Protein AF-A0A811YSI9-F1 (afdb_monomer_lite)

pLDDT: mean 78.17, std 19.93, range [37.06, 98.19]

Sequence (130 aa):
MYSMVTIVNNTIAYLKVATRINLKTAGMSGRGKGGQGLGQGGARRLRKALRDSVLGITKSAIRRLARRGGVKRISGLIYEETRGMLRLFLENVIRDAVAYAEHGRRKTVTAMDVVYALNRQGRTLYGFGG

Structure (mmCIF, N/CA/C/O backbone):
data_AF-A0A811YSI9-F1
#
_entry.id   AF-A0A811YSI9-F1
#
l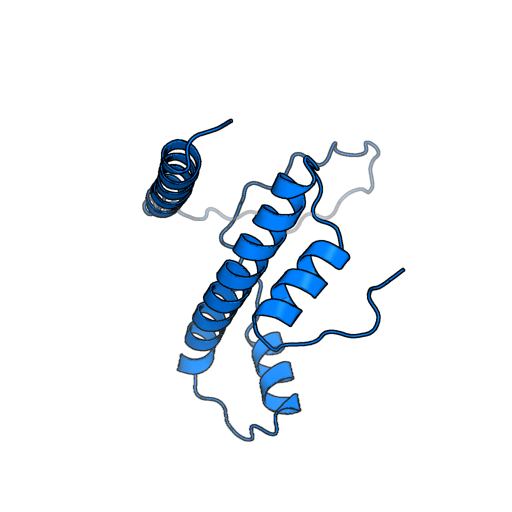oop_
_atom_site.group_PDB
_atom_site.id
_atom_site.type_symbol
_atom_site.label_atom_id
_atom_site.label_alt_id
_atom_site.label_comp_id
_atom_site.label_asym_id
_atom_site.label_entity_id
_atom_site.label_seq_id
_atom_site.pdbx_PDB_ins_code
_atom_site.Cartn_x
_atom_site.Cartn_y
_atom_site.Cartn_z
_atom_site.occupancy
_atom_site.B_iso_or_equiv
_atom_site.auth_seq_id
_atom_site.auth_comp_id
_atom_site.auth_asym_id
_atom_site.auth_atom_id
_atom_site.pdbx_PDB_model_num
ATOM 1 N N . MET A 1 1 ? 27.586 -16.359 -10.142 1.00 48.03 1 MET A N 1
ATOM 2 C CA . MET A 1 1 ? 26.742 -17.149 -9.224 1.00 48.03 1 MET A CA 1
ATOM 3 C C . MET A 1 1 ? 26.846 -16.496 -7.853 1.00 48.03 1 MET A C 1
ATOM 5 O O . MET A 1 1 ? 27.759 -16.802 -7.102 1.00 48.03 1 MET A O 1
ATOM 9 N N . TYR A 1 2 ? 26.033 -15.470 -7.590 1.00 45.75 2 TYR A N 1
ATOM 10 C CA . TYR A 1 2 ? 26.086 -14.773 -6.304 1.00 45.75 2 TYR A CA 1
ATOM 11 C C . TYR A 1 2 ? 25.419 -15.666 -5.256 1.00 45.75 2 TYR A C 1
ATOM 13 O O . TYR A 1 2 ? 24.262 -16.047 -5.420 1.00 45.75 2 TYR A O 1
ATOM 21 N N . SER A 1 3 ? 26.190 -16.068 -4.243 1.00 46.72 3 SER A N 1
ATOM 22 C CA . SER A 1 3 ? 25.736 -16.926 -3.148 1.00 46.72 3 SER A CA 1
ATOM 23 C C . SER A 1 3 ? 24.542 -16.286 -2.440 1.00 46.72 3 SER A C 1
ATOM 25 O O . SER A 1 3 ? 24.510 -15.070 -2.243 1.00 46.72 3 SER A O 1
ATOM 27 N N . MET A 1 4 ? 23.571 -17.104 -2.032 1.00 55.38 4 MET A N 1
ATOM 28 C CA . MET A 1 4 ? 22.362 -16.688 -1.309 1.00 55.38 4 MET A CA 1
ATOM 29 C C . MET A 1 4 ? 22.684 -15.795 -0.090 1.00 55.38 4 MET A C 1
ATOM 31 O O . MET A 1 4 ? 21.926 -14.889 0.251 1.00 55.38 4 MET A O 1
ATOM 35 N N . VAL A 1 5 ? 23.872 -15.978 0.495 1.00 55.53 5 VAL A N 1
ATOM 36 C CA . VAL A 1 5 ? 24.425 -15.174 1.594 1.00 55.53 5 VAL A CA 1
ATOM 37 C C . VAL A 1 5 ? 24.598 -13.692 1.212 1.00 55.53 5 VAL A C 1
ATOM 39 O O . VAL A 1 5 ? 24.333 -12.809 2.026 1.00 55.53 5 VAL A O 1
ATOM 42 N N . THR A 1 6 ? 24.975 -13.377 -0.032 1.00 57.34 6 THR A N 1
ATOM 43 C CA . THR A 1 6 ? 25.169 -11.994 -0.506 1.00 57.34 6 THR A CA 1
ATOM 44 C C . THR A 1 6 ? 23.842 -11.238 -0.632 1.00 57.34 6 THR A C 1
ATOM 46 O O . THR A 1 6 ? 23.770 -10.060 -0.284 1.00 57.34 6 THR A O 1
ATOM 49 N N . ILE A 1 7 ? 22.774 -11.917 -1.063 1.00 59.16 7 ILE A N 1
ATOM 50 C CA . ILE A 1 7 ? 21.432 -11.327 -1.216 1.00 59.16 7 ILE A CA 1
ATOM 51 C C . ILE A 1 7 ? 20.821 -11.030 0.161 1.00 59.16 7 ILE A C 1
ATOM 53 O O . ILE A 1 7 ? 20.307 -9.933 0.396 1.00 59.16 7 ILE A O 1
ATOM 57 N N . VAL A 1 8 ? 20.947 -11.967 1.107 1.00 58.94 8 VAL A N 1
ATOM 58 C CA . VAL A 1 8 ? 20.461 -11.785 2.485 1.00 58.94 8 VAL A CA 1
ATOM 59 C C . VAL A 1 8 ? 21.207 -10.642 3.183 1.00 58.94 8 VAL A C 1
ATOM 61 O O . VAL A 1 8 ? 20.574 -9.765 3.773 1.00 58.94 8 VAL A O 1
ATOM 64 N N . ASN A 1 9 ? 22.535 -10.572 3.047 1.00 45.59 9 ASN A N 1
ATOM 65 C CA . ASN A 1 9 ? 23.333 -9.513 3.672 1.00 45.59 9 ASN A CA 1
ATOM 66 C C . ASN A 1 9 ? 23.017 -8.115 3.114 1.00 45.59 9 ASN A C 1
ATOM 68 O O . ASN A 1 9 ? 22.945 -7.152 3.880 1.00 45.59 9 ASN A O 1
ATOM 72 N N . ASN A 1 10 ? 22.746 -7.998 1.810 1.00 56.66 10 ASN A N 1
ATOM 73 C CA . ASN A 1 10 ? 22.363 -6.722 1.201 1.00 56.66 10 ASN A CA 1
ATOM 74 C C . ASN A 1 10 ? 20.939 -6.288 1.613 1.00 56.66 10 ASN A C 1
ATOM 76 O O . ASN A 1 10 ? 20.675 -5.105 1.834 1.00 56.66 10 ASN A O 1
ATOM 80 N N . THR A 1 11 ? 20.040 -7.256 1.813 1.00 60.34 11 THR A N 1
ATOM 81 C CA . THR A 1 11 ? 18.672 -7.018 2.306 1.00 60.34 11 THR A CA 1
ATOM 82 C C . THR A 1 11 ? 18.672 -6.516 3.756 1.00 60.34 11 THR A C 1
ATOM 84 O O 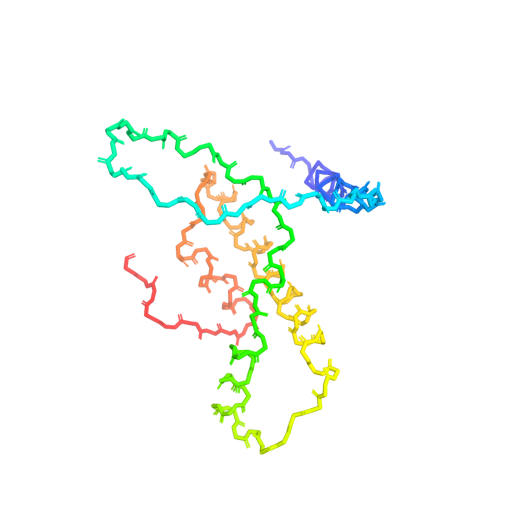. THR A 1 11 ? 17.973 -5.556 4.086 1.00 60.34 11 THR A O 1
ATOM 87 N N . ILE A 1 12 ? 19.513 -7.092 4.625 1.00 57.00 12 ILE A N 1
ATOM 88 C CA . ILE A 1 12 ? 19.668 -6.642 6.020 1.00 57.00 12 ILE A CA 1
ATOM 89 C C . ILE A 1 12 ? 20.290 -5.235 6.085 1.00 57.00 12 ILE A C 1
ATOM 91 O O . ILE A 1 12 ? 19.888 -4.424 6.924 1.00 57.00 12 ILE A O 1
ATOM 95 N N . ALA A 1 13 ? 21.234 -4.909 5.195 1.00 53.16 13 ALA A N 1
ATOM 96 C CA . ALA A 1 13 ? 21.845 -3.581 5.129 1.00 53.16 13 ALA A CA 1
ATOM 97 C C . ALA A 1 13 ? 20.826 -2.486 4.759 1.00 53.16 13 ALA A C 1
ATOM 99 O O . ALA A 1 13 ? 20.793 -1.435 5.404 1.00 53.16 13 ALA A O 1
ATOM 100 N N . TYR A 1 14 ? 19.936 -2.758 3.798 1.00 56.84 14 TYR A N 1
ATOM 101 C CA . TYR A 1 14 ? 18.853 -1.840 3.428 1.00 56.84 14 TYR A CA 1
ATOM 102 C C . TYR A 1 14 ? 17.868 -1.589 4.580 1.00 56.84 14 TYR A C 1
ATOM 104 O O . TYR A 1 14 ? 17.449 -0.450 4.802 1.00 56.84 14 TYR A O 1
ATOM 112 N N . LEU A 1 15 ? 17.545 -2.624 5.360 1.00 54.34 15 LEU A N 1
ATOM 113 C CA . LEU A 1 15 ? 16.654 -2.502 6.518 1.00 54.34 15 LEU A CA 1
ATOM 114 C C . LEU A 1 15 ? 17.299 -1.730 7.685 1.00 54.34 15 LEU A C 1
ATOM 116 O O . LEU A 1 15 ? 16.614 -0.956 8.352 1.00 54.34 15 LEU A O 1
ATOM 120 N N . LYS A 1 16 ? 18.617 -1.866 7.904 1.00 47.84 16 LYS A N 1
ATOM 121 C CA . LYS A 1 16 ? 19.361 -1.140 8.957 1.00 47.84 16 LYS A CA 1
ATOM 122 C C . LYS A 1 16 ? 19.553 0.353 8.662 1.00 47.84 16 LYS A C 1
ATOM 124 O O . LYS A 1 16 ? 19.597 1.155 9.591 1.00 47.84 16 LYS A O 1
ATOM 129 N N . VAL A 1 17 ? 19.662 0.746 7.391 1.00 55.94 17 VAL A N 1
ATOM 130 C CA . VAL A 1 17 ? 19.745 2.167 6.998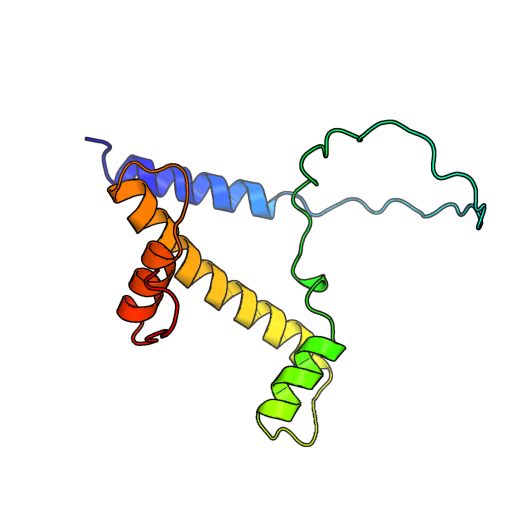 1.00 55.94 17 VAL A CA 1
ATOM 131 C C . VAL A 1 17 ? 18.403 2.878 7.203 1.00 55.94 17 VAL A C 1
ATOM 133 O O . VAL A 1 17 ? 18.376 4.033 7.625 1.00 55.94 17 VAL A O 1
ATOM 136 N N . ALA A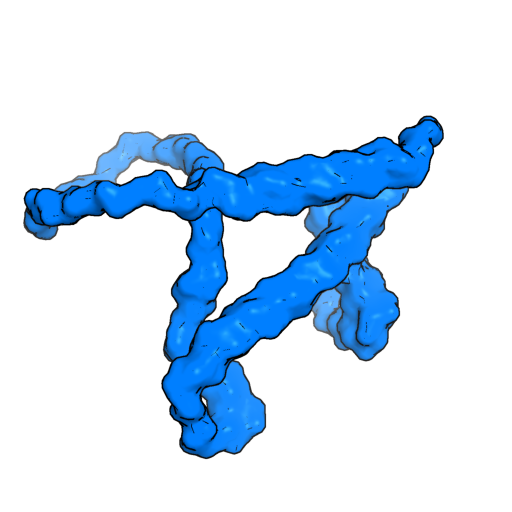 1 18 ? 17.284 2.185 6.972 1.00 53.78 18 ALA A N 1
ATOM 137 C CA . ALA A 1 18 ? 15.947 2.767 7.077 1.00 53.78 18 ALA A CA 1
ATOM 138 C C . ALA A 1 18 ? 15.534 3.136 8.517 1.00 53.78 18 ALA A C 1
ATOM 140 O O . ALA A 1 18 ? 14.721 4.040 8.704 1.00 53.78 18 ALA A O 1
ATOM 141 N N . THR A 1 19 ? 16.090 2.480 9.541 1.00 52.12 19 THR A N 1
ATOM 142 C CA . THR A 1 19 ? 15.691 2.673 10.949 1.00 52.12 19 THR A CA 1
ATOM 143 C C . THR A 1 19 ? 16.496 3.736 11.706 1.00 52.12 19 THR A C 1
ATOM 145 O O . THR A 1 19 ? 16.109 4.115 12.808 1.00 52.12 19 THR A O 1
ATOM 148 N N . ARG A 1 20 ? 17.582 4.278 11.133 1.00 41.28 20 ARG A N 1
ATOM 149 C CA . ARG A 1 20 ? 18.550 5.141 11.847 1.00 41.28 20 ARG A CA 1
ATOM 150 C C . ARG A 1 20 ? 18.269 6.654 11.793 1.00 41.28 20 ARG A C 1
ATOM 152 O O . ARG A 1 20 ? 19.086 7.427 12.279 1.00 41.28 20 ARG A O 1
ATOM 159 N N . ILE A 1 21 ? 17.158 7.096 11.196 1.00 49.41 21 ILE A N 1
ATOM 160 C CA . ILE A 1 21 ? 16.938 8.518 10.831 1.00 49.41 21 ILE A CA 1
ATOM 161 C C . ILE A 1 21 ? 15.942 9.255 11.751 1.00 49.41 21 ILE A C 1
ATOM 163 O O . ILE A 1 21 ? 15.530 10.375 11.461 1.00 49.41 21 ILE A O 1
ATOM 167 N N . ASN A 1 22 ? 15.553 8.670 12.886 1.00 47.00 22 ASN A N 1
ATOM 168 C CA . ASN A 1 22 ? 14.760 9.389 13.883 1.00 47.00 22 ASN A CA 1
ATOM 169 C C . ASN A 1 22 ? 15.676 10.082 14.894 1.00 47.00 22 ASN A C 1
ATOM 171 O O . ASN A 1 22 ? 16.224 9.411 15.758 1.00 47.00 22 ASN A O 1
ATOM 175 N N . LEU A 1 23 ? 15.832 11.404 14.749 1.00 43.88 23 LEU A N 1
ATOM 176 C CA . LEU A 1 23 ? 15.877 12.430 15.809 1.00 43.88 23 LEU A CA 1
ATOM 177 C C . LEU A 1 23 ? 16.533 13.705 15.258 1.00 43.88 23 LEU A C 1
ATOM 179 O O . LEU A 1 23 ? 17.744 13.737 15.052 1.00 43.88 23 LEU A O 1
ATOM 183 N N . LYS A 1 24 ? 15.726 14.755 15.051 1.00 37.06 24 LYS A N 1
ATOM 184 C CA . LYS A 1 24 ? 16.028 16.155 15.415 1.00 37.06 24 LYS A CA 1
ATOM 185 C C . LYS A 1 24 ? 14.856 17.067 15.037 1.00 37.06 24 LYS A C 1
ATOM 187 O O . LYS A 1 24 ? 14.526 17.251 13.870 1.00 37.06 24 LYS A O 1
ATOM 192 N N . THR A 1 25 ? 14.229 17.619 16.068 1.00 49.25 25 THR A N 1
ATOM 193 C CA . THR A 1 25 ? 13.262 18.719 16.032 1.00 49.25 25 THR A CA 1
ATOM 194 C C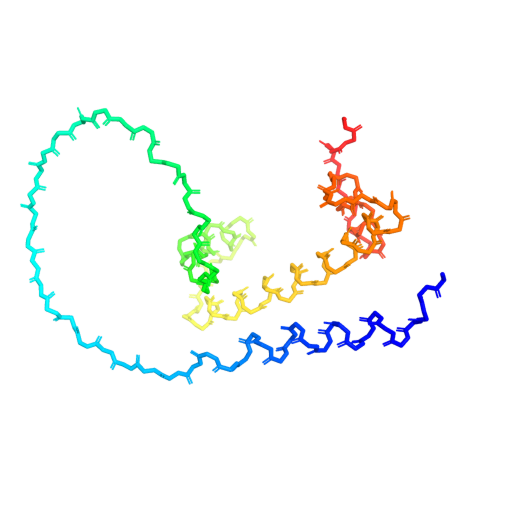 . THR A 1 25 ? 13.964 20.015 15.628 1.00 49.25 25 THR A C 1
ATOM 196 O O . THR A 1 25 ? 14.940 20.398 16.270 1.00 49.25 25 THR A O 1
ATOM 199 N N . ALA A 1 26 ? 13.464 20.709 14.605 1.00 42.59 26 ALA A N 1
ATOM 200 C CA . ALA A 1 26 ? 13.901 22.059 14.254 1.00 42.59 26 ALA A CA 1
ATOM 201 C C . ALA A 1 26 ? 12.672 22.944 14.001 1.00 42.59 26 ALA A C 1
ATOM 203 O O . ALA A 1 26 ? 11.763 22.563 13.263 1.00 42.59 26 ALA A O 1
ATOM 204 N N . GLY A 1 27 ? 12.639 24.082 14.699 1.00 47.66 27 GLY A N 1
ATOM 205 C CA . GLY A 1 27 ? 11.515 25.009 14.787 1.00 47.66 27 GLY A CA 1
ATOM 206 C C . GLY A 1 27 ? 11.145 25.682 13.466 1.00 47.66 27 GLY A C 1
ATOM 207 O O . GLY A 1 27 ? 11.977 25.892 12.585 1.00 47.66 27 GLY A O 1
ATOM 208 N N . MET A 1 28 ? 9.865 26.030 13.346 1.00 39.69 28 MET A N 1
ATOM 209 C CA . MET A 1 28 ? 9.315 26.741 12.197 1.00 39.69 28 MET A CA 1
ATOM 210 C C . MET A 1 28 ? 9.370 28.253 12.442 1.00 39.69 28 MET A C 1
ATOM 212 O O . MET A 1 28 ? 8.627 28.767 13.276 1.00 39.69 28 MET A O 1
ATOM 216 N N . SER A 1 29 ? 10.198 28.971 11.682 1.00 43.50 29 SER A N 1
ATOM 217 C CA . SER A 1 29 ? 10.017 30.404 11.434 1.00 43.50 29 SER A CA 1
ATOM 218 C C . SER A 1 29 ? 9.188 30.584 10.157 1.00 43.50 29 SER A C 1
ATOM 220 O O . SER A 1 29 ? 9.427 29.943 9.133 1.00 43.50 29 SER A O 1
ATOM 222 N N . GLY A 1 30 ? 8.136 31.399 10.240 1.00 51.25 30 GLY A N 1
ATOM 223 C CA . GLY A 1 30 ? 7.214 31.648 9.134 1.00 51.25 30 GLY A CA 1
ATOM 224 C C . GLY A 1 30 ? 7.768 32.589 8.059 1.00 51.25 30 GLY A C 1
ATOM 225 O O . GLY A 1 30 ? 8.664 33.393 8.308 1.00 51.25 30 GLY A O 1
ATOM 226 N N . ARG A 1 31 ? 7.167 32.540 6.865 1.00 51.38 31 ARG A N 1
ATOM 227 C CA . ARG A 1 31 ? 7.138 33.652 5.898 1.00 51.38 31 ARG A CA 1
ATOM 228 C C . ARG A 1 31 ? 5.989 33.427 4.904 1.00 51.38 31 ARG A C 1
ATOM 230 O O . ARG A 1 31 ? 5.706 32.292 4.534 1.00 51.38 31 ARG A O 1
ATOM 237 N N . GLY A 1 32 ? 5.285 34.508 4.573 1.00 52.47 32 GLY A N 1
ATOM 238 C CA . GLY A 1 32 ? 3.933 34.520 4.007 1.00 52.47 32 GLY A CA 1
ATOM 239 C C . GLY A 1 32 ? 3.790 34.216 2.511 1.00 52.47 32 GLY A C 1
ATOM 240 O O . GLY A 1 32 ? 4.742 33.889 1.809 1.00 52.47 32 GLY A O 1
ATOM 241 N N . LYS A 1 33 ? 2.540 34.338 2.044 1.00 59.09 33 LYS A N 1
ATOM 242 C CA . LYS A 1 33 ? 2.105 34.141 0.656 1.00 59.09 33 LYS A CA 1
ATOM 243 C C . LYS A 1 33 ? 2.609 35.279 -0.242 1.00 59.09 33 LYS A C 1
ATOM 245 O O . LYS A 1 33 ? 2.133 36.401 -0.120 1.00 59.09 33 LYS A O 1
ATOM 250 N N . GLY A 1 34 ? 3.505 34.959 -1.170 1.00 48.88 34 GLY A N 1
ATOM 251 C CA . GLY A 1 34 ? 3.831 35.785 -2.331 1.00 48.88 34 GLY A CA 1
ATOM 252 C C . GLY A 1 34 ? 3.621 34.959 -3.594 1.00 48.88 34 GLY A C 1
ATOM 253 O O . GLY A 1 34 ? 4.292 33.948 -3.786 1.00 48.88 34 GLY A O 1
ATOM 254 N N . GLY A 1 35 ? 2.643 35.338 -4.414 1.00 65.25 35 GLY A N 1
ATOM 255 C CA . GLY A 1 35 ? 2.518 34.821 -5.772 1.00 65.25 35 GLY A CA 1
ATOM 256 C C . GLY A 1 35 ? 3.462 35.582 -6.696 1.00 65.25 35 GLY A C 1
ATOM 257 O O . GLY A 1 35 ? 3.499 36.807 -6.631 1.00 65.25 35 GLY A O 1
ATOM 258 N N . GLN A 1 36 ? 4.196 34.874 -7.556 1.00 54.81 36 GLN A N 1
ATOM 259 C CA . GLN A 1 36 ? 4.782 35.450 -8.766 1.00 54.81 36 GLN A CA 1
ATOM 260 C C . GLN A 1 36 ? 5.292 34.361 -9.721 1.00 54.81 36 GLN A C 1
ATOM 262 O O . GLN A 1 36 ? 6.063 33.495 -9.322 1.00 54.81 36 GLN A O 1
ATOM 267 N N . GLY A 1 37 ? 4.871 34.466 -10.985 1.00 55.78 37 GLY A N 1
ATOM 268 C CA . GLY A 1 37 ? 5.685 34.141 -12.159 1.00 55.78 37 GLY A CA 1
ATOM 269 C C . GLY A 1 37 ? 5.822 32.672 -12.562 1.00 55.78 37 GLY A C 1
ATOM 270 O O . GLY A 1 37 ? 6.659 31.943 -12.040 1.00 55.78 37 GLY A O 1
ATOM 271 N N . LEU A 1 38 ? 5.098 32.277 -13.613 1.00 65.69 38 LEU A N 1
ATOM 272 C CA . LEU A 1 38 ? 5.541 31.206 -14.509 1.00 65.69 38 LEU A CA 1
ATOM 273 C C . LEU A 1 38 ? 6.712 31.754 -15.341 1.00 65.69 38 LEU A C 1
ATOM 275 O O . LEU A 1 38 ? 6.501 32.482 -16.307 1.00 65.69 38 LEU A O 1
ATOM 279 N N . GLY A 1 39 ? 7.939 31.447 -14.918 1.00 57.75 39 GLY A N 1
ATOM 280 C CA . GLY A 1 39 ? 9.188 31.812 -15.588 1.00 57.75 39 GLY A CA 1
ATOM 281 C C . GLY A 1 39 ? 10.031 30.572 -15.889 1.00 57.75 39 GLY A C 1
ATOM 282 O O . GLY A 1 39 ? 10.093 29.640 -15.093 1.00 57.75 39 GLY A O 1
ATOM 283 N N . GLN A 1 40 ? 10.612 30.565 -17.083 1.00 58.16 40 GLN A N 1
ATOM 284 C CA . GLN A 1 40 ? 11.219 29.448 -17.807 1.00 58.16 40 GLN A CA 1
ATOM 285 C C . GLN A 1 40 ? 12.363 28.728 -17.075 1.00 58.16 40 GLN A C 1
ATOM 287 O O . GLN A 1 40 ? 13.152 29.327 -16.353 1.00 58.16 40 GLN A O 1
ATOM 292 N N . GLY A 1 41 ? 12.486 27.429 -17.364 1.00 53.41 41 GLY A N 1
ATOM 293 C CA . GLY A 1 41 ? 13.593 26.576 -16.940 1.00 53.41 41 GLY A CA 1
ATOM 294 C C . GLY A 1 41 ? 13.062 25.303 -16.307 1.00 53.41 41 GLY A C 1
ATOM 295 O O . GLY A 1 41 ? 12.742 25.280 -15.122 1.00 53.41 41 GLY A O 1
ATOM 296 N N . GLY A 1 42 ? 12.934 24.239 -17.104 1.00 63.16 42 GLY A N 1
ATOM 297 C CA . GLY A 1 42 ? 12.566 22.915 -16.620 1.00 63.16 42 GLY A CA 1
ATOM 298 C C . GLY A 1 42 ? 13.557 22.474 -15.554 1.00 63.16 42 GLY A C 1
ATOM 299 O O . GLY A 1 42 ? 14.618 21.945 -15.875 1.00 63.16 42 GLY A O 1
ATOM 300 N N . ALA A 1 43 ? 13.214 22.717 -14.286 1.00 63.44 43 ALA A N 1
ATOM 301 C CA . ALA A 1 43 ? 13.976 22.234 -13.158 1.00 63.44 43 ALA A CA 1
ATOM 302 C C . ALA A 1 43 ? 14.152 20.735 -13.376 1.00 63.44 43 ALA A C 1
ATOM 304 O O . ALA A 1 43 ? 13.173 19.979 -13.336 1.00 63.44 43 ALA A O 1
ATOM 305 N N . ARG A 1 44 ? 15.393 20.311 -13.656 1.00 61.84 44 ARG A N 1
ATOM 306 C CA . ARG A 1 44 ? 15.766 18.901 -13.632 1.00 61.84 44 ARG A CA 1
ATOM 307 C C . ARG A 1 44 ? 15.256 18.404 -12.294 1.00 61.84 44 ARG A C 1
ATOM 309 O O . ARG A 1 44 ? 15.752 18.842 -11.257 1.00 61.84 44 ARG A O 1
ATOM 316 N N . ARG A 1 45 ? 14.195 17.591 -12.318 1.00 59.19 45 ARG A N 1
ATOM 317 C CA . ARG A 1 45 ? 13.552 17.092 -11.105 1.00 59.19 45 ARG A CA 1
ATOM 318 C C . ARG A 1 45 ? 14.589 16.238 -10.397 1.00 59.19 45 ARG A C 1
ATOM 320 O O . ARG A 1 45 ? 14.738 15.055 -10.692 1.00 59.19 45 ARG A O 1
ATOM 327 N N . LEU A 1 46 ? 15.340 16.867 -9.499 1.00 63.84 46 LEU A N 1
ATOM 328 C CA . LEU A 1 46 ? 16.202 16.177 -8.569 1.00 63.84 46 LEU A CA 1
ATOM 329 C C . LEU A 1 46 ? 15.295 15.195 -7.831 1.00 63.84 46 LEU A C 1
ATOM 331 O O . LEU A 1 46 ? 14.197 15.561 -7.393 1.00 63.84 46 LEU A O 1
ATOM 335 N N . ARG A 1 47 ? 15.712 13.929 -7.793 1.00 61.47 47 ARG A N 1
ATOM 336 C CA . ARG A 1 47 ? 14.960 12.834 -7.181 1.00 61.47 47 ARG A CA 1
ATOM 337 C C . ARG A 1 47 ? 14.522 13.306 -5.793 1.00 61.47 47 ARG A C 1
ATOM 339 O O . ARG A 1 47 ? 15.377 13.608 -4.962 1.00 61.47 47 ARG A O 1
ATOM 346 N N . LYS A 1 48 ? 13.207 13.450 -5.562 1.00 65.62 48 LYS A N 1
ATOM 347 C CA . LYS A 1 48 ? 12.691 13.795 -4.230 1.00 65.62 48 LYS A CA 1
ATOM 348 C C . LYS A 1 48 ? 13.306 12.792 -3.262 1.00 65.62 48 LYS A C 1
ATOM 350 O O . LYS A 1 48 ? 13.187 11.588 -3.491 1.00 65.62 48 LYS A O 1
ATOM 355 N N . ALA A 1 49 ? 13.993 13.297 -2.238 1.00 65.81 49 ALA A N 1
ATOM 356 C CA . ALA A 1 49 ? 14.502 12.461 -1.163 1.00 65.81 49 ALA A CA 1
ATOM 357 C C . ALA A 1 49 ? 13.379 11.530 -0.688 1.00 65.81 49 ALA A C 1
ATOM 359 O O . ALA A 1 49 ? 12.216 11.950 -0.637 1.00 65.81 49 ALA A O 1
ATOM 360 N N . LEU A 1 50 ? 13.721 10.276 -0.387 1.00 66.56 50 LEU A N 1
ATOM 361 C CA . LEU A 1 50 ? 12.770 9.319 0.166 1.00 66.56 50 LEU A CA 1
ATOM 362 C C . LEU A 1 50 ? 12.243 9.896 1.483 1.00 66.56 50 LEU A C 1
ATOM 364 O O . LEU A 1 50 ? 12.959 9.971 2.476 1.00 66.56 50 LEU A O 1
ATOM 368 N N . ARG A 1 51 ? 11.002 10.378 1.452 1.00 71.19 51 ARG A N 1
ATOM 369 C CA . ARG A 1 51 ? 10.259 10.802 2.637 1.00 71.19 51 ARG A CA 1
ATOM 370 C C . ARG A 1 51 ? 9.435 9.624 3.116 1.00 71.19 51 ARG A C 1
ATOM 372 O O . ARG A 1 51 ? 9.037 8.786 2.300 1.00 71.19 51 ARG A O 1
ATOM 379 N N . ASP A 1 52 ? 9.122 9.610 4.407 1.00 76.44 52 ASP A N 1
ATOM 380 C CA . ASP A 1 52 ? 8.109 8.696 4.912 1.00 76.44 52 ASP A CA 1
ATOM 381 C C . ASP A 1 52 ? 6.771 9.014 4.226 1.00 76.44 52 ASP A C 1
ATOM 383 O O . ASP A 1 52 ? 6.105 10.015 4.493 1.00 76.44 52 ASP A O 1
ATOM 387 N N . SER A 1 53 ? 6.448 8.197 3.226 1.00 83.06 53 SER A N 1
ATOM 388 C CA . SER A 1 53 ? 5.330 8.421 2.307 1.00 83.06 53 SER A CA 1
ATOM 389 C C . SER A 1 53 ? 4.021 7.886 2.880 1.00 83.06 53 SER A C 1
ATOM 391 O O . SER A 1 53 ? 2.955 8.103 2.304 1.00 83.06 53 SER A O 1
ATOM 393 N N . VAL A 1 54 ? 4.088 7.227 4.038 1.00 86.50 54 VAL A N 1
ATOM 394 C CA . VAL A 1 54 ? 2.961 6.575 4.697 1.00 86.50 54 VAL A CA 1
ATOM 395 C C . VAL A 1 54 ? 1.871 7.588 5.063 1.00 86.50 54 VAL A C 1
ATOM 397 O O . VAL A 1 54 ? 0.687 7.339 4.833 1.00 86.50 54 VAL A O 1
ATOM 400 N N . LEU A 1 55 ? 2.249 8.791 5.506 1.00 87.62 55 LEU A N 1
ATOM 401 C CA . LEU A 1 55 ? 1.300 9.880 5.781 1.00 87.62 55 LEU A CA 1
ATOM 402 C C . LEU A 1 55 ? 0.644 10.463 4.517 1.00 87.62 55 LEU A C 1
ATOM 404 O O . LEU A 1 55 ? -0.412 11.091 4.611 1.00 87.62 55 LEU A O 1
ATOM 408 N N . GLY A 1 56 ? 1.217 10.212 3.333 1.00 90.56 56 GLY A N 1
ATOM 409 C CA . GLY A 1 56 ? 0.602 10.540 2.044 1.00 90.56 56 GLY A CA 1
ATOM 410 C C . GLY A 1 56 ? -0.712 9.788 1.805 1.00 90.56 56 GLY A C 1
ATOM 411 O O . GLY A 1 56 ? -1.574 10.257 1.059 1.00 90.56 56 GLY A O 1
ATOM 412 N N . ILE A 1 57 ? -0.922 8.670 2.505 1.00 92.56 57 ILE A N 1
ATOM 413 C CA . ILE A 1 57 ? -2.214 7.993 2.582 1.00 92.56 57 ILE A CA 1
ATOM 414 C C . ILE A 1 57 ? -3.089 8.752 3.586 1.00 92.56 57 ILE A C 1
ATOM 416 O O . ILE A 1 57 ? -2.999 8.596 4.808 1.00 92.56 57 ILE A O 1
ATOM 420 N N . THR A 1 58 ? -3.915 9.652 3.055 1.00 96.25 58 THR A N 1
ATOM 421 C CA . THR A 1 58 ? -4.720 10.575 3.862 1.00 96.25 58 THR A CA 1
ATOM 422 C C . THR A 1 58 ? -5.886 9.869 4.564 1.00 96.25 58 THR A C 1
ATOM 424 O O . THR A 1 58 ? -6.431 8.876 4.077 1.00 96.25 58 THR A O 1
ATOM 427 N N . LYS A 1 59 ? -6.356 10.442 5.683 1.00 96.25 59 LYS A N 1
ATOM 428 C CA . LYS A 1 59 ? -7.557 9.958 6.395 1.00 96.25 59 LYS A CA 1
ATOM 429 C C . LYS A 1 59 ? -8.789 9.891 5.478 1.00 96.25 59 LYS A C 1
ATOM 431 O O . LYS A 1 59 ? -9.633 9.014 5.646 1.00 96.25 59 LYS A O 1
ATOM 436 N N . SER A 1 60 ? -8.893 10.792 4.492 1.00 97.00 60 SER A N 1
ATOM 437 C CA . SER A 1 60 ? -9.998 10.787 3.525 1.00 97.00 60 SER A CA 1
ATOM 438 C C . SER A 1 60 ? -9.910 9.612 2.546 1.00 97.00 60 SER A C 1
ATOM 440 O O . SER A 1 60 ? -10.943 9.026 2.235 1.00 97.00 60 SER A O 1
ATOM 442 N N . ALA A 1 61 ? -8.708 9.214 2.110 1.00 97.44 61 ALA A N 1
ATOM 443 C CA . ALA A 1 61 ? -8.511 8.035 1.265 1.00 97.44 61 ALA A CA 1
ATOM 444 C C . ALA A 1 61 ? -8.902 6.741 1.993 1.00 97.44 61 ALA A C 1
ATOM 446 O O . ALA A 1 61 ? -9.688 5.959 1.461 1.00 97.44 61 ALA A O 1
ATOM 447 N N . ILE A 1 62 ? -8.446 6.573 3.239 1.00 97.38 62 ILE A N 1
ATOM 448 C CA . ILE A 1 62 ? -8.818 5.428 4.088 1.00 97.38 62 ILE A CA 1
ATOM 449 C C . ILE A 1 62 ? -10.333 5.397 4.306 1.00 97.38 62 ILE A C 1
ATOM 451 O O . ILE A 1 62 ? -10.963 4.354 4.150 1.00 97.38 62 ILE A O 1
ATOM 455 N N . ARG A 1 63 ? -10.952 6.557 4.577 1.00 97.94 63 ARG A N 1
ATOM 456 C CA . ARG A 1 63 ? -12.412 6.653 4.691 1.00 97.94 63 ARG A CA 1
ATOM 457 C C . ARG A 1 63 ? -13.101 6.200 3.404 1.00 97.94 63 ARG A C 1
ATOM 459 O O . ARG A 1 63 ? -14.030 5.411 3.496 1.00 97.94 63 ARG A O 1
ATOM 466 N N . ARG A 1 64 ? -12.661 6.648 2.221 1.00 98.12 64 ARG A N 1
ATOM 467 C CA . ARG A 1 64 ? -13.253 6.226 0.935 1.00 98.12 64 ARG A CA 1
ATOM 468 C C . ARG A 1 64 ? -13.175 4.709 0.732 1.00 98.12 64 ARG A C 1
ATOM 470 O O . ARG A 1 64 ? -14.168 4.117 0.321 1.00 98.12 64 ARG A O 1
ATOM 477 N N . LEU A 1 65 ? -12.045 4.085 1.067 1.00 97.44 65 LEU A N 1
ATOM 478 C CA . LEU A 1 65 ? -11.885 2.627 0.996 1.00 97.44 65 LEU A CA 1
ATOM 479 C C . LEU A 1 65 ? -12.823 1.898 1.964 1.00 97.44 65 LEU A C 1
ATOM 481 O O . LEU A 1 65 ? -13.558 1.010 1.550 1.00 97.44 65 LEU A O 1
ATOM 485 N N . ALA A 1 66 ? -12.863 2.321 3.227 1.00 97.31 66 ALA A N 1
ATOM 486 C CA . ALA A 1 66 ? -13.741 1.728 4.232 1.00 97.31 66 ALA A CA 1
ATOM 487 C C . ALA A 1 66 ? -15.227 1.880 3.861 1.00 97.31 66 ALA A C 1
ATOM 489 O O . ALA A 1 66 ? -16.007 0.947 4.031 1.00 97.31 66 ALA A O 1
ATOM 490 N N . ARG A 1 67 ? -15.626 3.027 3.292 1.00 98.19 67 ARG A N 1
ATOM 491 C CA . ARG A 1 67 ? -16.991 3.219 2.776 1.00 98.19 67 ARG A CA 1
ATOM 492 C C . ARG A 1 67 ? -17.306 2.278 1.619 1.00 98.19 67 ARG A C 1
ATOM 494 O O . ARG A 1 67 ? -18.383 1.697 1.622 1.00 98.19 67 ARG A O 1
ATOM 501 N N . ARG A 1 68 ? -16.374 2.084 0.677 1.00 98.19 68 ARG A N 1
ATOM 502 C CA . ARG A 1 68 ? -16.524 1.081 -0.392 1.00 98.19 68 ARG A CA 1
ATOM 503 C C . ARG A 1 68 ? -16.685 -0.332 0.178 1.00 98.19 68 ARG A C 1
ATOM 505 O O . ARG A 1 68 ? -17.445 -1.112 -0.373 1.00 98.19 68 ARG A O 1
ATOM 512 N N . GLY A 1 69 ? -16.026 -0.628 1.297 1.00 97.31 69 GLY A N 1
ATOM 513 C CA . GLY A 1 69 ? -16.197 -1.871 2.052 1.00 97.31 69 GLY A CA 1
ATOM 514 C C . GLY A 1 69 ? -17.440 -1.933 2.954 1.00 97.31 69 GLY A C 1
ATOM 515 O O . GLY A 1 69 ? -17.518 -2.831 3.781 1.00 97.31 69 GLY A O 1
ATOM 516 N N . GLY A 1 70 ? -18.383 -0.985 2.870 1.00 97.56 70 GLY A N 1
ATOM 517 C CA . GLY A 1 70 ? -19.627 -1.009 3.658 1.00 97.56 70 GLY A CA 1
ATOM 518 C C . GLY A 1 70 ? -19.487 -0.581 5.125 1.00 97.56 70 GLY A C 1
ATOM 519 O O . GLY A 1 70 ? -20.426 -0.708 5.910 1.00 97.56 70 GLY A O 1
ATOM 520 N N . VAL A 1 71 ? -18.341 -0.032 5.532 1.00 97.06 71 VAL A N 1
ATOM 521 C CA . VAL A 1 71 ? -18.100 0.347 6.931 1.00 97.06 71 VAL A CA 1
ATOM 522 C C . VAL A 1 71 ? -18.909 1.597 7.299 1.00 97.06 71 VAL A C 1
ATOM 524 O O . VAL A 1 71 ? -18.698 2.672 6.730 1.00 97.06 71 VAL A O 1
ATOM 527 N N . LYS A 1 72 ? -19.815 1.491 8.286 1.00 97.19 72 LYS A N 1
ATOM 528 C CA . LYS A 1 72 ? -20.728 2.575 8.725 1.00 97.19 72 LYS A CA 1
ATOM 529 C C . LYS A 1 72 ? -20.097 3.581 9.699 1.00 97.19 72 LYS A C 1
ATOM 531 O O . LYS A 1 72 ? -20.373 4.781 9.602 1.00 97.19 72 LYS A O 1
ATOM 536 N N . ARG A 1 73 ? -19.232 3.143 10.613 1.00 97.06 73 ARG A N 1
ATOM 537 C CA . ARG A 1 73 ? -18.511 3.997 11.578 1.00 97.06 73 ARG A CA 1
ATOM 538 C C . ARG A 1 73 ? -17.055 3.542 11.651 1.00 97.06 73 ARG A C 1
ATOM 540 O O . ARG A 1 73 ? -16.790 2.356 11.529 1.00 97.06 73 ARG A O 1
ATOM 547 N N . ILE A 1 74 ? -16.124 4.484 11.797 1.00 97.00 74 ILE A N 1
ATOM 548 C CA . ILE A 1 74 ? -14.678 4.214 11.774 1.00 97.00 74 ILE A CA 1
ATOM 549 C C . ILE A 1 74 ? -14.056 4.858 13.012 1.00 97.00 74 ILE A C 1
ATOM 551 O O . ILE A 1 74 ? -14.225 6.063 13.210 1.00 97.00 74 ILE A O 1
ATOM 555 N N . SER A 1 75 ? -13.343 4.066 13.814 1.00 96.75 75 SER A N 1
ATOM 556 C CA . SER A 1 75 ? -12.591 4.547 14.980 1.00 96.75 75 SER A CA 1
ATOM 557 C C . SER A 1 75 ? -11.356 5.361 14.566 1.00 96.75 75 SER A C 1
ATOM 559 O O . SER A 1 75 ? -10.813 5.187 13.474 1.00 96.75 75 SER A O 1
ATOM 561 N N . GLY A 1 76 ? -10.896 6.257 15.444 1.00 94.50 76 GLY A N 1
ATOM 562 C CA . GLY A 1 76 ? -9.713 7.091 15.215 1.00 94.50 76 GLY A CA 1
ATOM 563 C C . GLY A 1 76 ? -8.407 6.301 15.076 1.00 94.50 76 GLY A C 1
ATOM 564 O O . GLY A 1 76 ? -7.527 6.724 14.331 1.00 94.50 76 GLY A O 1
ATOM 565 N N . LEU A 1 77 ? -8.298 5.143 15.730 1.00 95.06 77 LEU A N 1
ATOM 566 C CA . LEU A 1 77 ? -7.080 4.318 15.723 1.00 95.06 77 LEU A CA 1
ATOM 567 C C . LEU A 1 77 ? -6.855 3.591 14.385 1.00 95.06 77 LEU A C 1
ATOM 569 O O . LEU A 1 77 ? -5.716 3.359 13.985 1.00 95.06 77 LEU A O 1
ATOM 573 N N . ILE A 1 78 ? -7.933 3.341 13.632 1.00 96.44 78 ILE A N 1
ATOM 574 C CA . ILE A 1 78 ? -7.899 2.606 12.359 1.00 96.44 78 ILE A CA 1
ATOM 575 C C . ILE A 1 78 ? -7.033 3.308 11.307 1.00 96.44 78 ILE A C 1
ATOM 577 O O . ILE A 1 78 ? -6.498 2.649 10.418 1.00 96.44 78 ILE A O 1
ATOM 581 N N . TYR A 1 79 ? -6.867 4.636 11.369 1.00 94.94 79 TYR A N 1
ATOM 582 C CA . TYR A 1 79 ? -6.078 5.348 10.357 1.00 94.94 79 TYR A CA 1
ATOM 583 C C . TYR A 1 79 ? -4.602 4.942 10.381 1.00 94.94 79 TYR A C 1
ATOM 585 O O . TYR A 1 79 ? -4.036 4.704 9.317 1.00 94.94 79 TYR A O 1
ATOM 593 N N . GLU A 1 80 ? -3.987 4.851 11.563 1.00 93.69 80 GLU A N 1
ATOM 594 C CA . GLU A 1 80 ? -2.580 4.444 11.669 1.00 93.69 80 GLU A CA 1
ATOM 595 C C . GLU A 1 80 ? -2.414 2.936 11.488 1.00 93.69 80 GLU A C 1
ATOM 597 O O . GLU A 1 80 ? -1.497 2.495 10.797 1.00 93.69 80 GLU A O 1
ATOM 602 N N . GLU A 1 81 ? -3.356 2.142 11.993 1.00 94.88 81 GLU A N 1
ATOM 603 C CA . GLU A 1 81 ? -3.352 0.692 11.793 1.00 94.88 81 GLU A CA 1
ATOM 604 C C . GLU A 1 81 ? -3.435 0.319 10.304 1.00 94.88 81 GLU A C 1
ATOM 606 O O . GLU A 1 81 ? -2.621 -0.454 9.798 1.00 94.88 81 GLU A O 1
ATOM 611 N N . THR A 1 82 ? -4.347 0.950 9.555 1.00 96.06 82 THR A N 1
ATOM 612 C CA . THR A 1 82 ? -4.4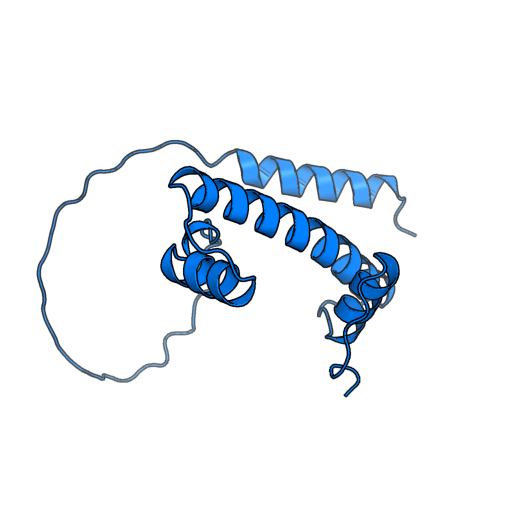89 0.718 8.107 1.00 96.06 82 THR A CA 1
ATOM 613 C C . THR A 1 82 ? -3.212 1.087 7.353 1.00 96.06 82 THR A C 1
ATOM 615 O O . THR A 1 82 ? -2.848 0.424 6.382 1.00 96.06 82 THR A O 1
ATOM 618 N N . ARG A 1 83 ? -2.506 2.136 7.791 1.00 94.75 83 ARG A N 1
ATOM 619 C CA . ARG A 1 83 ? -1.221 2.529 7.202 1.00 94.75 83 ARG A CA 1
ATOM 620 C C . ARG A 1 83 ? -0.134 1.487 7.446 1.00 94.75 83 ARG A C 1
ATOM 622 O O . ARG A 1 83 ? 0.601 1.172 6.510 1.00 94.75 83 ARG A O 1
ATOM 629 N N . GLY A 1 84 ? -0.070 0.926 8.653 1.00 94.00 84 GLY A N 1
ATOM 630 C CA . GLY A 1 84 ? 0.820 -0.192 8.973 1.00 94.00 84 GLY A CA 1
ATOM 631 C C . GLY A 1 84 ? 0.532 -1.423 8.110 1.00 94.00 84 GLY A C 1
ATOM 632 O O . GLY A 1 84 ? 1.442 -1.973 7.490 1.00 94.00 84 GLY A O 1
ATOM 633 N N . MET A 1 85 ? -0.743 -1.793 7.975 1.00 94.75 85 MET A N 1
ATOM 634 C CA . MET A 1 85 ? -1.163 -2.936 7.154 1.00 94.75 85 MET A CA 1
ATOM 635 C C . MET A 1 85 ? -0.863 -2.734 5.667 1.00 94.75 85 MET A C 1
ATOM 637 O O . MET A 1 85 ? -0.376 -3.646 4.999 1.00 94.75 85 MET A O 1
ATOM 641 N N . LEU A 1 86 ? -1.101 -1.529 5.142 1.00 94.75 86 LEU A N 1
ATOM 642 C CA . LEU A 1 86 ? -0.780 -1.202 3.754 1.00 94.75 86 LEU A CA 1
ATOM 643 C C . LEU A 1 86 ? 0.726 -1.288 3.492 1.00 94.75 86 LEU A C 1
ATOM 645 O O . LEU A 1 86 ? 1.137 -1.796 2.450 1.00 94.75 86 LEU A O 1
ATOM 649 N N . ARG A 1 87 ? 1.548 -0.825 4.439 1.00 91.06 87 ARG A N 1
ATOM 650 C CA . ARG A 1 87 ? 3.004 -0.934 4.347 1.00 91.06 87 ARG A CA 1
ATOM 651 C C . ARG A 1 87 ? 3.442 -2.394 4.287 1.00 91.06 87 ARG A C 1
ATOM 653 O O . ARG A 1 87 ? 4.161 -2.755 3.363 1.00 91.06 87 ARG A O 1
ATOM 660 N N . LEU A 1 88 ? 2.960 -3.229 5.206 1.00 93.31 88 LEU A N 1
ATOM 661 C CA . LEU A 1 88 ? 3.286 -4.657 5.235 1.00 93.31 88 LEU A CA 1
ATOM 662 C C . LEU A 1 88 ? 2.881 -5.363 3.934 1.00 93.31 88 LEU A C 1
ATOM 664 O O . LEU A 1 88 ? 3.663 -6.122 3.363 1.00 93.31 88 LEU A O 1
ATOM 668 N N . PHE A 1 89 ? 1.674 -5.082 3.441 1.00 91.94 89 PHE A N 1
ATOM 669 C CA . PHE A 1 89 ? 1.192 -5.650 2.187 1.00 91.94 89 PHE A CA 1
ATOM 670 C C . PHE A 1 89 ? 2.098 -5.276 1.004 1.00 91.94 89 PHE A C 1
ATOM 672 O O . PHE A 1 89 ? 2.531 -6.154 0.257 1.00 91.94 89 PHE A O 1
ATOM 679 N N . LEU A 1 90 ? 2.423 -3.988 0.855 1.00 93.38 90 LEU A N 1
ATOM 680 C CA . LEU A 1 90 ? 3.282 -3.513 -0.229 1.00 93.38 90 LEU A CA 1
ATOM 681 C C . LEU A 1 90 ? 4.712 -4.038 -0.104 1.00 93.38 90 LEU A C 1
ATOM 683 O O . LEU A 1 90 ? 5.307 -4.390 -1.117 1.00 93.38 90 LEU A O 1
ATOM 687 N N . GLU A 1 91 ? 5.260 -4.135 1.108 1.00 93.12 91 GLU A N 1
ATOM 688 C CA . GLU A 1 91 ? 6.589 -4.708 1.323 1.00 93.12 91 GLU A CA 1
ATOM 689 C C . GLU A 1 91 ? 6.662 -6.155 0.825 1.00 93.12 91 GLU A C 1
ATOM 691 O O . GLU A 1 91 ? 7.605 -6.498 0.116 1.00 93.12 91 GLU A O 1
ATOM 696 N N . ASN A 1 92 ? 5.659 -6.984 1.120 1.00 92.75 92 ASN A N 1
ATOM 697 C CA . ASN A 1 92 ? 5.645 -8.379 0.675 1.00 92.75 92 ASN A CA 1
ATOM 698 C C . ASN A 1 92 ? 5.540 -8.501 -0.851 1.00 92.75 92 ASN A C 1
ATOM 700 O O . ASN A 1 92 ? 6.288 -9.260 -1.461 1.00 92.75 92 ASN A O 1
ATOM 704 N N . VAL A 1 93 ? 4.647 -7.733 -1.483 1.00 93.69 93 VAL A N 1
ATOM 705 C CA . VAL A 1 93 ? 4.466 -7.774 -2.945 1.00 93.69 93 VAL A CA 1
ATOM 706 C C . VAL A 1 93 ? 5.693 -7.227 -3.680 1.00 93.69 93 VAL A C 1
ATOM 708 O O . VAL A 1 93 ? 6.130 -7.814 -4.666 1.00 93.69 93 VAL A O 1
ATOM 711 N N . ILE A 1 94 ? 6.277 -6.121 -3.206 1.00 94.88 94 ILE A N 1
ATOM 712 C CA . ILE A 1 94 ? 7.432 -5.489 -3.861 1.00 94.88 94 ILE A CA 1
ATOM 713 C C . ILE A 1 94 ? 8.685 -6.357 -3.723 1.00 94.88 94 ILE A C 1
ATOM 715 O O . ILE A 1 94 ? 9.441 -6.450 -4.685 1.00 94.88 94 ILE A O 1
ATOM 719 N N . ARG A 1 95 ? 8.905 -7.016 -2.575 1.00 93.94 95 ARG A N 1
ATOM 720 C CA . ARG A 1 95 ? 10.035 -7.950 -2.401 1.00 93.94 95 ARG A CA 1
ATOM 721 C C . ARG A 1 95 ? 10.006 -9.056 -3.458 1.00 93.94 95 ARG A C 1
ATOM 723 O O . ARG A 1 95 ? 11.014 -9.283 -4.120 1.00 93.94 95 ARG A O 1
ATOM 730 N N . ASP A 1 96 ? 8.845 -9.674 -3.660 1.00 92.81 96 ASP A N 1
ATOM 731 C CA . ASP A 1 96 ? 8.673 -10.728 -4.663 1.00 92.81 96 ASP A CA 1
ATOM 732 C C . ASP A 1 96 ? 8.800 -10.178 -6.097 1.00 92.81 96 ASP A C 1
ATOM 734 O O . ASP A 1 96 ? 9.489 -10.764 -6.930 1.00 92.81 96 ASP A O 1
ATOM 738 N N . ALA A 1 97 ? 8.201 -9.019 -6.391 1.00 93.31 97 ALA A N 1
ATOM 739 C CA . ALA A 1 97 ? 8.276 -8.404 -7.720 1.00 93.31 97 ALA A CA 1
ATOM 740 C C . ALA A 1 97 ? 9.712 -8.004 -8.110 1.00 93.31 97 ALA A C 1
ATOM 742 O O . ALA A 1 97 ? 10.126 -8.190 -9.255 1.00 93.31 97 ALA A O 1
ATOM 743 N N . VAL A 1 98 ? 10.497 -7.482 -7.161 1.00 95.50 98 VAL A N 1
ATOM 744 C CA . VAL A 1 98 ? 11.916 -7.166 -7.382 1.00 95.50 98 VAL A CA 1
ATOM 745 C C . VAL A 1 98 ? 12.717 -8.442 -7.635 1.00 95.50 98 VAL A C 1
ATOM 747 O O . VAL A 1 98 ? 13.517 -8.460 -8.567 1.00 95.50 98 VAL A O 1
ATOM 750 N N . ALA A 1 99 ? 12.452 -9.526 -6.899 1.00 94.44 99 ALA A N 1
ATOM 751 C CA . ALA A 1 99 ? 13.119 -10.808 -7.125 1.00 94.44 99 ALA A CA 1
ATOM 752 C C . ALA A 1 99 ? 12.885 -11.349 -8.551 1.00 94.44 99 ALA A C 1
ATOM 754 O O . ALA A 1 99 ? 13.822 -11.841 -9.183 1.00 94.44 99 ALA A O 1
ATOM 755 N N . TYR A 1 100 ? 11.675 -11.204 -9.105 1.00 91.19 100 TYR A N 1
ATOM 756 C CA . TYR A 1 100 ? 11.396 -11.586 -10.497 1.00 91.19 100 TYR A CA 1
ATOM 757 C C . TYR A 1 100 ? 12.136 -10.715 -11.521 1.00 91.19 100 TYR A C 1
ATOM 759 O O . TYR A 1 100 ? 12.687 -11.236 -12.496 1.00 91.19 100 TYR A O 1
ATOM 767 N N . ALA A 1 101 ? 12.211 -9.402 -11.290 1.00 90.12 101 ALA A N 1
ATOM 768 C CA . ALA A 1 101 ? 12.965 -8.499 -12.158 1.00 90.12 101 ALA A CA 1
ATOM 769 C C . ALA A 1 101 ? 14.475 -8.806 -12.134 1.00 90.12 101 ALA A C 1
ATOM 771 O O . ALA A 1 101 ? 15.113 -8.862 -13.191 1.00 90.12 101 ALA A O 1
ATOM 772 N N . GLU A 1 102 ? 15.033 -9.073 -10.949 1.00 93.62 102 GLU A N 1
ATOM 773 C CA . GLU A 1 102 ? 16.436 -9.459 -10.764 1.00 93.62 102 GLU A CA 1
ATOM 774 C C . GLU A 1 102 ? 16.750 -10.813 -11.408 1.00 93.62 102 GLU A C 1
ATOM 776 O O . GLU A 1 102 ? 17.778 -10.944 -12.078 1.00 93.62 102 GLU A O 1
ATOM 781 N N . HIS A 1 103 ? 15.846 -11.794 -11.291 1.00 92.44 103 HIS A N 1
ATOM 782 C CA . HIS A 1 103 ? 15.971 -13.083 -11.976 1.00 92.44 103 HIS A CA 1
ATOM 783 C C . HIS A 1 103 ? 16.036 -12.906 -13.501 1.00 92.44 103 HIS A C 1
ATOM 785 O O . HIS A 1 103 ? 16.860 -13.527 -14.172 1.00 92.44 103 HIS A O 1
ATOM 791 N N . GLY A 1 104 ? 15.240 -11.978 -14.038 1.00 90.25 104 GLY A N 1
ATOM 792 C CA . GLY A 1 104 ? 15.280 -11.575 -15.443 1.00 90.25 104 GLY A CA 1
ATOM 793 C C . GLY A 1 104 ? 16.454 -10.665 -15.828 1.00 90.25 104 GLY A C 1
ATOM 794 O O . GLY A 1 104 ? 16.488 -10.197 -16.963 1.00 90.25 104 GLY A O 1
ATOM 795 N N . ARG A 1 105 ? 17.394 -10.371 -14.912 1.00 93.06 105 ARG A N 1
ATOM 796 C CA . ARG A 1 105 ? 18.519 -9.426 -15.092 1.00 93.06 105 ARG A CA 1
ATOM 797 C C . ARG A 1 105 ? 18.082 -8.022 -15.542 1.00 93.06 105 ARG A C 1
ATOM 799 O O . ARG A 1 105 ? 18.844 -7.300 -16.187 1.00 93.06 105 ARG A O 1
ATOM 806 N N . ARG A 1 106 ? 16.860 -7.614 -15.193 1.00 93.38 106 ARG A N 1
ATOM 807 C CA . ARG A 1 106 ? 16.287 -6.303 -15.517 1.00 93.38 106 ARG A CA 1
ATOM 808 C C . ARG A 1 106 ? 16.449 -5.358 -14.331 1.00 93.38 106 ARG A C 1
ATOM 810 O O . ARG A 1 106 ? 16.250 -5.736 -13.184 1.00 93.38 106 ARG A O 1
ATOM 817 N N . LYS A 1 107 ? 16.763 -4.091 -14.613 1.00 92.81 107 LYS A N 1
ATOM 818 C CA . LYS A 1 107 ? 16.781 -3.012 -13.601 1.00 92.81 107 LYS A CA 1
ATOM 819 C C . LYS A 1 107 ? 15.409 -2.359 -13.395 1.00 92.81 107 LYS A C 1
ATOM 821 O O . LYS A 1 107 ? 15.253 -1.529 -12.503 1.00 92.81 107 LYS A O 1
ATOM 826 N N . THR A 1 108 ? 14.438 -2.714 -14.234 1.00 92.75 108 THR A N 1
ATOM 827 C CA . THR A 1 108 ? 13.091 -2.144 -14.251 1.00 92.75 108 THR A CA 1
ATOM 828 C C . THR A 1 108 ? 12.089 -3.234 -13.900 1.00 92.75 108 THR A C 1
ATOM 830 O O . THR A 1 108 ? 12.026 -4.258 -14.584 1.00 92.75 108 THR A O 1
ATOM 833 N N . VAL A 1 109 ? 11.304 -2.989 -12.850 1.00 93.12 109 VAL A N 1
ATOM 834 C CA . VAL A 1 109 ? 10.146 -3.815 -12.490 1.00 93.12 109 VAL A CA 1
ATOM 835 C C . VAL A 1 109 ? 9.029 -3.536 -13.495 1.00 93.12 109 VAL A C 1
ATOM 837 O O . VAL A 1 109 ? 8.658 -2.383 -13.714 1.00 93.12 109 VAL A O 1
ATOM 840 N N . THR A 1 110 ? 8.526 -4.591 -14.124 1.00 94.06 110 THR A N 1
ATOM 841 C CA . THR A 1 110 ? 7.434 -4.555 -15.104 1.00 94.06 110 THR A CA 1
ATOM 842 C C . THR A 1 110 ? 6.091 -4.844 -14.433 1.00 94.06 110 THR A C 1
ATOM 844 O O . THR A 1 110 ? 6.042 -5.341 -13.307 1.00 94.06 110 THR A O 1
ATOM 847 N N . ALA A 1 111 ? 4.981 -4.569 -15.127 1.00 93.88 111 ALA A N 1
ATOM 848 C CA . ALA A 1 111 ? 3.649 -4.930 -14.638 1.00 93.88 111 ALA A CA 1
ATOM 849 C C . ALA A 1 111 ? 3.517 -6.447 -14.404 1.00 93.88 111 ALA A C 1
ATOM 851 O O . ALA A 1 111 ? 2.947 -6.869 -13.398 1.00 93.88 111 ALA A O 1
ATOM 852 N N . MET A 1 112 ? 4.129 -7.259 -15.271 1.00 95.00 112 MET A N 1
ATOM 853 C CA . MET A 1 112 ? 4.097 -8.717 -15.162 1.00 95.00 112 MET A CA 1
ATOM 854 C C . MET A 1 112 ? 4.809 -9.244 -13.918 1.00 95.00 112 MET A C 1
ATOM 856 O O . MET A 1 112 ? 4.308 -10.174 -13.292 1.00 95.00 112 MET A O 1
ATOM 860 N N . ASP A 1 113 ? 5.912 -8.620 -13.493 1.00 93.56 113 ASP A N 1
ATOM 861 C CA . ASP A 1 113 ? 6.596 -9.016 -12.253 1.00 93.56 113 ASP A CA 1
ATOM 862 C C . ASP A 1 113 ? 5.673 -8.849 -11.029 1.00 93.56 113 ASP A C 1
ATOM 864 O O . ASP A 1 113 ? 5.669 -9.680 -10.119 1.00 93.56 113 ASP A O 1
ATOM 868 N N . VAL A 1 114 ? 4.837 -7.803 -11.029 1.00 94.69 114 VAL A N 1
ATOM 869 C CA . VAL A 1 114 ? 3.841 -7.558 -9.974 1.00 94.69 114 VAL A CA 1
ATOM 870 C C . VAL A 1 114 ? 2.682 -8.552 -10.065 1.00 94.69 114 VAL A C 1
ATOM 872 O O . VAL A 1 114 ? 2.257 -9.082 -9.039 1.00 94.69 114 VAL A O 1
ATOM 875 N N . VAL A 1 115 ? 2.185 -8.848 -11.271 1.00 95.69 115 VAL A N 1
ATOM 876 C CA . VAL A 1 115 ? 1.126 -9.853 -11.482 1.00 95.69 115 VAL A CA 1
ATOM 877 C C . VAL A 1 115 ? 1.584 -11.232 -10.998 1.00 95.69 115 VAL A C 1
ATOM 879 O O . VAL A 1 115 ? 0.839 -11.913 -10.294 1.00 95.69 115 VAL A O 1
ATOM 882 N N . TYR A 1 116 ? 2.822 -11.629 -11.294 1.00 94.25 116 TYR A N 1
ATOM 883 C CA . TYR A 1 116 ? 3.381 -12.898 -10.824 1.00 94.25 116 TYR A CA 1
ATOM 884 C C . TYR A 1 116 ? 3.585 -12.934 -9.306 1.00 94.25 116 TYR A C 1
ATOM 886 O O . TYR A 1 116 ? 3.260 -13.942 -8.673 1.00 94.25 116 TYR A O 1
ATOM 894 N N . ALA A 1 117 ? 4.047 -11.838 -8.696 1.00 94.50 117 ALA A N 1
ATOM 895 C CA . ALA A 1 117 ? 4.140 -11.719 -7.238 1.00 94.50 117 ALA A CA 1
ATOM 896 C C . ALA A 1 117 ? 2.774 -11.873 -6.554 1.00 94.50 117 ALA A C 1
ATOM 898 O O . ALA A 1 117 ? 2.645 -12.589 -5.561 1.00 94.50 117 ALA A O 1
ATOM 899 N N . LEU A 1 118 ? 1.736 -11.254 -7.113 1.00 95.69 118 LEU A N 1
ATOM 900 C CA . LEU A 1 118 ? 0.377 -11.339 -6.587 1.00 95.69 118 LEU A CA 1
ATOM 901 C C . LEU A 1 118 ? -0.250 -12.728 -6.787 1.00 95.69 118 LEU A C 1
ATOM 903 O O . LEU A 1 118 ? -0.859 -13.260 -5.857 1.00 95.69 118 LEU A O 1
ATOM 907 N N . ASN A 1 119 ? -0.045 -13.358 -7.949 1.00 94.69 119 ASN A N 1
ATOM 908 C CA . ASN A 1 119 ? -0.503 -14.726 -8.218 1.00 94.69 119 ASN A CA 1
ATOM 909 C C . ASN A 1 119 ? 0.103 -15.739 -7.242 1.00 94.69 119 ASN A C 1
ATOM 911 O O . ASN A 1 119 ? -0.611 -16.602 -6.737 1.00 94.69 119 ASN A O 1
ATOM 915 N N . ARG A 1 120 ? 1.390 -15.595 -6.903 1.00 93.44 120 ARG A N 1
ATOM 916 C CA . ARG A 1 120 ? 2.060 -16.446 -5.905 1.00 93.44 120 ARG A CA 1
ATOM 917 C C . ARG A 1 120 ? 1.411 -16.363 -4.518 1.00 93.44 120 ARG A C 1
ATOM 919 O O . ARG A 1 120 ? 1.431 -17.339 -3.777 1.00 93.44 120 ARG A O 1
ATOM 926 N N . GLN A 1 121 ? 0.821 -15.220 -4.172 1.00 90.75 121 GLN A N 1
ATOM 927 C CA . GLN A 1 121 ? 0.108 -15.001 -2.908 1.00 90.75 121 GLN A CA 1
ATOM 928 C C . GLN A 1 121 ? -1.389 -15.361 -2.988 1.00 90.75 121 GLN A C 1
ATOM 930 O O . GLN A 1 121 ? -2.138 -15.056 -2.059 1.00 90.75 121 GLN A O 1
ATOM 935 N N . GLY A 1 122 ? -1.848 -15.956 -4.096 1.00 93.88 122 GLY A N 1
ATOM 936 C CA . GLY A 1 122 ? -3.259 -16.285 -4.322 1.00 93.88 122 GLY A CA 1
ATOM 937 C C . GLY A 1 122 ? -4.150 -15.070 -4.608 1.00 93.88 122 GLY A C 1
ATOM 938 O O . GLY A 1 122 ? -5.358 -15.132 -4.398 1.00 93.88 122 GLY A O 1
ATOM 939 N N . ARG A 1 123 ? -3.577 -13.943 -5.053 1.00 93.94 123 ARG A N 1
ATOM 940 C CA . ARG A 1 123 ? -4.293 -12.683 -5.321 1.00 93.94 123 ARG A CA 1
ATOM 941 C C . ARG A 1 123 ? -4.245 -12.320 -6.803 1.00 93.94 123 ARG A C 1
ATOM 943 O O . ARG A 1 123 ? -3.588 -11.359 -7.182 1.00 93.94 123 ARG A O 1
ATOM 950 N N . THR A 1 124 ? -4.927 -13.077 -7.654 1.00 92.88 124 THR A N 1
ATOM 951 C CA . THR A 1 124 ? -4.865 -12.849 -9.105 1.00 92.88 124 THR A CA 1
ATOM 952 C C . THR A 1 124 ? -5.416 -11.487 -9.519 1.00 92.88 124 THR A C 1
ATOM 954 O O . THR A 1 124 ? -6.528 -11.109 -9.152 1.00 92.88 124 THR A O 1
ATOM 957 N N . LEU A 1 125 ? -4.616 -10.753 -10.299 1.00 93.56 125 LEU A N 1
ATOM 958 C CA . LEU A 1 125 ? -4.934 -9.421 -10.803 1.00 93.56 125 LEU A CA 1
ATOM 959 C C . LEU A 1 125 ? -5.066 -9.451 -12.331 1.00 93.56 125 LEU A C 1
ATOM 961 O O . LEU A 1 125 ? -4.117 -9.789 -13.035 1.00 93.56 125 LEU A O 1
ATOM 965 N N . TYR A 1 126 ? -6.242 -9.073 -12.834 1.00 94.12 126 TYR A N 1
ATOM 966 C CA . TYR A 1 126 ? -6.566 -9.039 -14.264 1.00 94.12 126 TYR A CA 1
ATOM 967 C C . TYR A 1 126 ? -6.363 -7.639 -14.863 1.00 94.12 126 TYR A C 1
ATOM 969 O O . TYR A 1 126 ? -6.460 -6.640 -14.153 1.00 94.12 126 TYR A O 1
ATOM 977 N N . GLY A 1 127 ? -6.123 -7.566 -16.179 1.00 93.25 127 GLY A N 1
ATOM 978 C CA . GLY A 1 127 ? -6.049 -6.302 -16.932 1.00 93.25 127 GLY A CA 1
ATOM 979 C C . GLY A 1 127 ? -4.652 -5.685 -17.091 1.00 93.25 127 GLY A C 1
ATOM 980 O O . GLY A 1 127 ? -4.557 -4.523 -17.468 1.00 93.25 127 GLY A O 1
ATOM 981 N N . PHE A 1 128 ? -3.578 -6.438 -16.817 1.00 89.56 128 PHE A N 1
ATOM 982 C CA . PHE A 1 128 ? -2.192 -5.930 -16.800 1.00 89.56 128 PHE A CA 1
ATOM 983 C C . PHE A 1 128 ? -1.201 -6.723 -17.682 1.00 89.56 128 PHE A C 1
ATOM 985 O O . PHE A 1 128 ? 0.001 -6.649 -17.452 1.00 89.56 128 PHE A O 1
ATOM 992 N N . GLY A 1 129 ? -1.682 -7.492 -18.668 1.00 81.38 129 GLY A N 1
ATOM 993 C CA . GLY A 1 129 ? -0.856 -8.357 -19.532 1.00 81.38 129 GLY A CA 1
ATOM 994 C C . GLY A 1 129 ? -0.481 -7.779 -20.903 1.00 81.38 129 GLY A C 1
ATOM 995 O O . GLY A 1 129 ? -0.313 -8.559 -21.836 1.00 81.38 129 GLY A O 1
ATOM 996 N N . GLY A 1 130 ? -0.454 -6.450 -21.041 1.00 72.12 130 GLY A N 1
ATOM 997 C CA . GLY A 1 130 ? -0.179 -5.747 -22.304 1.00 72.12 130 GLY A CA 1
ATOM 998 C C . GLY A 1 130 ? 1.287 -5.412 -22.537 1.00 72.12 130 GLY A C 1
ATOM 999 O O . GLY A 1 130 ? 2.069 -5.440 -21.558 1.00 72.12 130 GLY A O 1
#

Organism: Nyctereutes procyonoides (NCBI:txid34880)

InterPro domains:
  IPR001951 Histone H4 [PR00623] (32-43)
  IPR001951 Histone H4 [PR00623] (47-66)
  IPR001951 Histone H4 [PR00623] (67-87)
  IPR001951 Histone H4 [PR00623] (89-103)
  IPR001951 Histone H4 [PR00623] (104-116)
  IPR001951 Histone H4 [PR00623] (116-127)
  IPR001951 Histone H4 [PTHR10484] (28-129)
  IPR001951 Histone H4 [SM00417] (43-117)
  IPR001951 Histone H4 [cd22912] (49-127)
  IPR009072 Histone-fold [G3DSA:1.10.20.10] (29-130)
  IPR009072 Histone-fold [SSF47113] (30-129)
  IPR035425 CENP-T/Histone H4, histone fold [PF15511] (71-123)

Foldseek 3Di:
DDDPVVVVVVVVVVVVVVPPPDDDDDDDDDDDDDDDDPDDDDPPPDPPPDDPCLPVCDPVNVVVVVVVVVNPDDDPVVSVVVSVVVVVVCVQLVVQQVVVCVVVVHPDRALVSSQVSCVVVVRHDPDRPD

Radius of gyration: 20.44 Å; chains: 1; bounding box: 48×53×38 Å

Secondary structure (DSSP, 8-state):
---HHHHHHHHHHHHHHHTS-------------------S-------------GGGS-HHHHHHHHHHTT-S---TTHHHHHHHHHHHHHHHHHHHHHHHHHHTT-SS--HHHHHHHHHHTT----S---